Protein AF-A0A7J9VDF1-F1 (afdb_monomer_lite)

Structure (mmCIF, N/CA/C/O backbone):
data_AF-A0A7J9VDF1-F1
#
_entry.id   AF-A0A7J9VDF1-F1
#
loop_
_atom_site.group_PDB
_atom_site.id
_atom_site.type_symbol
_atom_site.label_atom_id
_atom_site.label_alt_id
_atom_site.label_comp_id
_atom_site.label_asym_id
_atom_site.label_entity_id
_atom_site.label_seq_id
_atom_site.pdbx_PDB_ins_code
_atom_site.Cartn_x
_atom_site.Cartn_y
_atom_site.Cartn_z
_atom_site.occupancy
_atom_site.B_iso_or_equiv
_atom_site.auth_seq_id
_atom_site.auth_comp_id
_atom_site.auth_asym_id
_atom_site.auth_atom_id
_atom_site.pdbx_PDB_model_num
ATOM 1 N N . TRP A 1 1 ? -15.855 -15.010 21.878 1.00 66.38 1 TRP A N 1
ATOM 2 C CA . TRP A 1 1 ? -16.695 -15.328 20.706 1.00 66.38 1 TRP A CA 1
ATOM 3 C C . TRP A 1 1 ? -15.829 -15.322 19.456 1.00 66.38 1 TRP A C 1
ATOM 5 O O . TRP A 1 1 ? -15.065 -14.372 19.307 1.00 66.38 1 TRP A O 1
ATOM 15 N N . PRO A 1 2 ? -15.877 -16.353 18.598 1.00 85.00 2 PRO A N 1
ATOM 16 C CA . PRO A 1 2 ? -15.132 -16.345 17.340 1.00 85.00 2 PRO A CA 1
ATOM 17 C C . PRO A 1 2 ? -15.659 -15.234 16.418 1.00 85.00 2 PRO A C 1
ATOM 19 O O . PRO A 1 2 ? -16.870 -15.053 16.297 1.00 85.00 2 PRO A O 1
ATOM 22 N N . LYS A 1 3 ? -14.758 -14.477 15.781 1.00 86.81 3 LYS A N 1
ATOM 23 C CA . LYS A 1 3 ? -15.106 -13.518 14.720 1.00 86.81 3 LYS A CA 1
ATOM 24 C C . LYS A 1 3 ? -14.964 -14.190 13.351 1.00 86.81 3 LYS A C 1
ATOM 26 O O . LYS A 1 3 ? -14.074 -15.013 13.157 1.00 86.81 3 LYS A O 1
ATOM 31 N N . ARG A 1 4 ? -15.829 -13.828 12.398 1.00 91.31 4 ARG A N 1
ATOM 32 C CA . ARG A 1 4 ? -15.762 -14.306 11.007 1.00 91.31 4 ARG A CA 1
ATOM 33 C C . ARG A 1 4 ? -14.594 -13.629 10.281 1.00 91.31 4 ARG A C 1
ATOM 35 O O . ARG A 1 4 ? -14.545 -12.404 10.238 1.00 91.31 4 ARG A O 1
ATOM 42 N N . ILE A 1 5 ? -13.689 -14.420 9.706 1.00 91.56 5 ILE A N 1
ATOM 43 C CA . ILE A 1 5 ? -12.587 -13.930 8.864 1.00 91.56 5 ILE A CA 1
ATOM 44 C C . ILE A 1 5 ? -13.136 -13.618 7.465 1.00 91.56 5 ILE A C 1
ATOM 46 O O . ILE A 1 5 ? -13.942 -14.383 6.936 1.00 91.56 5 ILE A O 1
ATOM 50 N N . GLN A 1 6 ? -12.713 -12.497 6.877 1.00 91.38 6 GLN A N 1
ATOM 51 C CA . GLN A 1 6 ? -13.055 -12.105 5.509 1.00 91.38 6 GLN A CA 1
ATOM 52 C C . GLN A 1 6 ? -11.780 -11.925 4.688 1.00 91.38 6 GLN A C 1
ATOM 54 O O . GLN A 1 6 ? -10.791 -11.394 5.188 1.00 91.38 6 GLN A O 1
ATOM 59 N N . ILE A 1 7 ? -11.822 -12.360 3.431 1.00 92.88 7 ILE A N 1
ATOM 60 C CA . ILE A 1 7 ? -10.743 -12.193 2.457 1.00 92.88 7 ILE A CA 1
ATOM 61 C C . ILE A 1 7 ? -11.308 -11.356 1.313 1.00 92.88 7 ILE A C 1
ATOM 63 O O . ILE A 1 7 ? -12.350 -11.703 0.758 1.00 92.88 7 ILE A O 1
ATOM 67 N N . HIS A 1 8 ? -10.625 -10.265 0.976 1.00 92.50 8 HIS A N 1
ATOM 68 C CA . HIS A 1 8 ? -10.961 -9.404 -0.154 1.00 92.50 8 HIS A CA 1
ATOM 69 C C . HIS A 1 8 ? -9.852 -9.535 -1.196 1.00 92.50 8 HIS A C 1
ATOM 71 O O . HIS A 1 8 ? -8.676 -9.420 -0.858 1.00 92.50 8 HIS A O 1
ATOM 77 N N . ILE A 1 9 ? -10.225 -9.803 -2.447 1.00 94.56 9 ILE A N 1
ATOM 78 C CA . ILE A 1 9 ? -9.289 -9.956 -3.564 1.00 94.56 9 ILE A CA 1
ATOM 79 C C . ILE A 1 9 ? -9.536 -8.801 -4.532 1.00 94.56 9 ILE A C 1
ATOM 81 O O . ILE A 1 9 ? -10.662 -8.609 -4.992 1.00 94.56 9 ILE A O 1
ATOM 85 N N . GLY A 1 10 ? -8.491 -8.014 -4.786 1.00 93.88 10 GLY A N 1
ATOM 86 C CA . GLY A 1 10 ? -8.536 -6.859 -5.679 1.00 93.88 10 GLY A CA 1
ATOM 87 C C . GLY A 1 10 ? -8.416 -7.229 -7.157 1.00 93.88 10 GLY A C 1
ATOM 88 O O . GLY A 1 10 ? -8.304 -8.399 -7.530 1.00 93.88 10 GLY A O 1
ATOM 89 N N . LYS A 1 11 ? -8.419 -6.200 -8.009 1.00 95.69 11 LYS A N 1
ATOM 90 C CA . LYS A 1 11 ? -8.109 -6.358 -9.433 1.00 95.69 11 LYS A CA 1
ATOM 91 C C . LYS A 1 11 ? -6.633 -6.751 -9.609 1.00 95.69 11 LYS A C 1
ATOM 93 O O . LYS A 1 11 ? -5.804 -6.326 -8.805 1.00 95.69 11 LYS A O 1
ATOM 98 N N . PRO A 1 12 ? -6.289 -7.521 -10.655 1.00 96.75 12 PRO A N 1
ATOM 99 C CA . PRO A 1 12 ? -4.895 -7.749 -11.015 1.00 96.75 12 PRO A CA 1
ATOM 100 C C . PRO A 1 12 ? -4.177 -6.423 -11.295 1.00 96.75 12 PRO A C 1
ATOM 102 O O . PRO A 1 12 ? -4.734 -5.557 -11.970 1.00 96.75 12 PRO A O 1
ATOM 105 N N . LEU 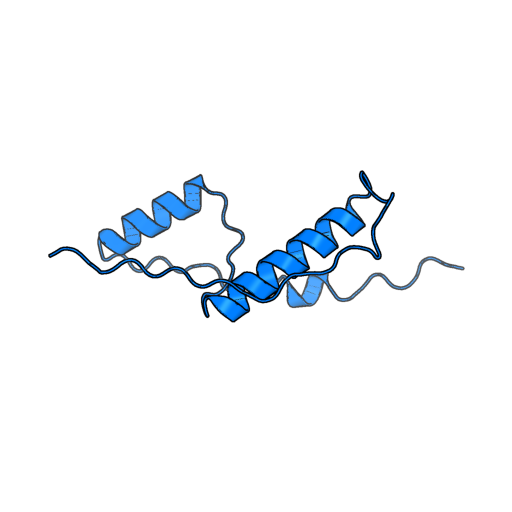A 1 13 ? -2.949 -6.291 -10.797 1.00 95.56 13 LEU A N 1
ATOM 106 C CA . LEU A 1 13 ? -2.048 -5.192 -11.140 1.00 95.56 13 LEU A CA 1
ATOM 107 C C . LEU A 1 13 ? -1.159 -5.612 -12.311 1.00 95.56 13 LEU A C 1
ATOM 109 O O . LEU A 1 13 ? -0.695 -6.753 -12.353 1.00 95.56 13 LEU A O 1
ATOM 113 N N . ASP A 1 14 ? -0.934 -4.697 -13.252 1.00 95.62 14 ASP A N 1
ATOM 114 C CA . ASP A 1 14 ? -0.119 -4.940 -14.441 1.00 95.62 14 ASP A CA 1
ATOM 115 C C . ASP A 1 14 ? 1.204 -4.170 -14.369 1.00 95.62 14 ASP A C 1
ATOM 117 O O . ASP A 1 14 ? 1.252 -2.938 -14.445 1.00 95.62 14 ASP A O 1
ATOM 121 N N . PHE A 1 15 ? 2.292 -4.928 -14.263 1.00 95.12 15 PHE A N 1
ATOM 122 C CA . PHE A 1 15 ? 3.657 -4.415 -14.202 1.00 95.12 15 PHE A CA 1
ATOM 123 C C . PHE A 1 15 ? 4.458 -4.715 -15.469 1.00 95.12 15 PHE A C 1
ATOM 125 O O . PHE A 1 15 ? 5.669 -4.515 -15.474 1.00 95.12 15 PHE A O 1
ATOM 132 N N . SER A 1 16 ? 3.809 -5.149 -16.555 1.00 94.44 16 SER A N 1
ATOM 133 C CA . SER A 1 16 ? 4.485 -5.531 -17.806 1.00 94.44 16 SER A CA 1
ATOM 134 C C . SER A 1 16 ? 5.369 -4.409 -18.371 1.00 94.44 16 SER A C 1
ATOM 136 O O . SER A 1 16 ? 6.384 -4.670 -19.007 1.00 94.44 16 SER A O 1
ATOM 138 N N . ARG A 1 17 ? 5.042 -3.144 -18.070 1.00 92.06 17 ARG A N 1
ATOM 139 C CA . ARG A 1 17 ? 5.845 -1.957 -18.423 1.00 92.06 17 ARG A CA 1
ATOM 140 C C . ARG A 1 17 ? 7.240 -1.902 -17.780 1.00 92.06 17 ARG A C 1
ATOM 142 O O . ARG A 1 17 ? 8.053 -1.083 -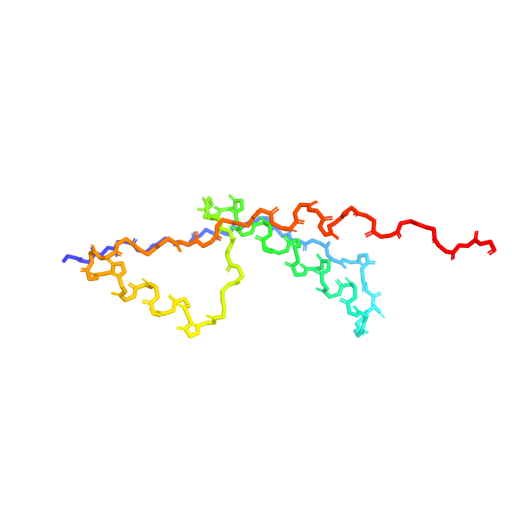18.193 1.00 92.06 17 ARG A O 1
ATOM 149 N N . TYR A 1 18 ? 7.496 -2.721 -16.762 1.00 92.12 18 TYR A N 1
ATOM 150 C CA . TYR A 1 18 ? 8.756 -2.775 -16.021 1.00 92.12 18 TYR A CA 1
ATOM 151 C C . TYR A 1 18 ? 9.566 -4.048 -16.293 1.00 92.12 18 TYR A C 1
ATOM 153 O O . TYR A 1 18 ? 10.539 -4.316 -15.584 1.00 92.12 18 TYR A O 1
ATOM 161 N N . ASP A 1 19 ? 9.176 -4.839 -17.294 1.00 91.50 19 ASP A N 1
ATOM 162 C CA . ASP A 1 19 ? 9.906 -6.053 -17.644 1.00 91.50 19 ASP A CA 1
ATOM 163 C C . ASP A 1 19 ? 11.373 -5.745 -17.999 1.00 91.50 19 ASP A C 1
ATOM 165 O O . ASP A 1 19 ? 11.688 -4.742 -18.642 1.00 91.50 19 ASP A O 1
ATOM 169 N N . GLY A 1 20 ? 12.288 -6.583 -17.512 1.00 93.06 20 GLY A N 1
ATOM 170 C CA . GLY A 1 20 ? 13.734 -6.386 -17.652 1.00 93.06 20 GLY A CA 1
ATOM 171 C C . GLY A 1 20 ? 14.364 -5.291 -16.775 1.00 93.06 20 GLY A C 1
ATOM 172 O O . GLY A 1 20 ? 15.583 -5.142 -16.810 1.00 93.06 20 GLY A O 1
ATOM 173 N N . LEU A 1 21 ? 13.596 -4.559 -15.955 1.00 92.31 21 LEU A N 1
ATOM 174 C CA . LEU A 1 21 ? 14.113 -3.489 -15.079 1.00 92.31 21 LEU A CA 1
ATOM 175 C C . LEU A 1 21 ? 14.361 -3.930 -13.624 1.00 92.31 21 LEU A C 1
ATOM 177 O O . LEU A 1 21 ? 14.449 -3.098 -12.715 1.00 92.31 21 LEU A O 1
ATOM 181 N N . ALA A 1 22 ? 14.480 -5.236 -13.384 1.00 83.81 22 ALA A N 1
ATOM 182 C CA . ALA A 1 22 ? 14.837 -5.764 -12.070 1.00 83.81 22 ALA A CA 1
ATOM 183 C C . ALA A 1 22 ? 16.196 -5.200 -11.602 1.00 83.81 22 ALA A C 1
ATOM 185 O O . ALA A 1 22 ? 17.143 -5.118 -12.383 1.00 83.81 22 ALA A O 1
ATOM 186 N N . GLY A 1 23 ? 16.295 -4.802 -10.329 1.00 85.31 23 GLY A N 1
ATOM 187 C CA . GLY A 1 23 ? 17.495 -4.178 -9.759 1.00 85.31 23 GLY A CA 1
ATOM 188 C C . GLY A 1 23 ? 17.534 -2.646 -9.849 1.00 85.31 23 GLY A C 1
ATOM 189 O O . GLY A 1 23 ? 18.396 -2.020 -9.230 1.00 85.31 23 GLY A O 1
ATOM 190 N N . HIS A 1 24 ? 16.588 -2.007 -10.548 1.00 91.56 24 HIS A N 1
ATOM 191 C CA . HIS A 1 24 ? 16.419 -0.555 -10.484 1.00 91.56 24 HIS A CA 1
ATOM 192 C C . HIS A 1 24 ? 15.576 -0.163 -9.267 1.00 91.56 24 HIS A C 1
ATOM 194 O O . HIS A 1 24 ? 14.350 -0.280 -9.270 1.00 91.56 24 HIS A O 1
ATOM 200 N N . ARG A 1 25 ? 16.225 0.399 -8.241 1.00 85.62 25 ARG A N 1
ATOM 201 C CA . ARG A 1 25 ? 15.582 0.779 -6.969 1.00 85.62 25 ARG A CA 1
ATOM 202 C C . ARG A 1 25 ? 14.341 1.668 -7.126 1.00 85.62 25 ARG A C 1
ATOM 204 O O . ARG A 1 25 ? 13.414 1.556 -6.321 1.00 85.62 25 ARG A O 1
ATOM 211 N N . PHE A 1 26 ? 14.333 2.552 -8.126 1.00 84.19 26 PHE A N 1
ATOM 212 C CA . PHE A 1 26 ? 13.192 3.422 -8.430 1.00 84.19 26 PHE A CA 1
ATOM 213 C C . PHE A 1 26 ?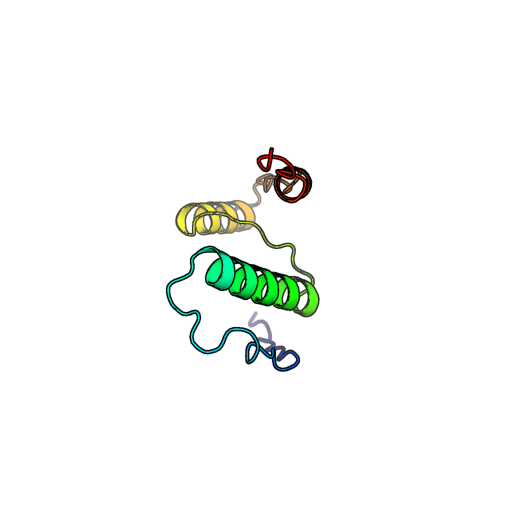 11.993 2.636 -8.963 1.00 84.19 26 PHE A C 1
ATOM 215 O O . PHE A 1 26 ? 10.880 2.869 -8.510 1.00 84.19 26 PHE A O 1
ATOM 222 N N . VAL A 1 27 ? 12.222 1.662 -9.848 1.00 89.88 27 VAL A N 1
ATOM 223 C CA . VAL A 1 27 ? 11.172 0.791 -10.398 1.00 89.88 27 VAL A CA 1
ATOM 224 C C . VAL A 1 27 ? 10.572 -0.079 -9.299 1.00 89.88 27 VAL A C 1
ATOM 226 O O . VAL A 1 27 ? 9.356 -0.133 -9.146 1.00 89.88 27 VAL A O 1
ATOM 229 N N . GLU A 1 28 ? 11.420 -0.688 -8.470 1.00 90.75 28 GLU A N 1
ATOM 230 C CA . GLU A 1 28 ? 10.977 -1.475 -7.315 1.00 90.75 28 GLU A CA 1
ATOM 231 C C . GLU A 1 28 ? 10.155 -0.633 -6.334 1.00 90.75 28 GLU A C 1
ATOM 233 O O . GLU A 1 28 ? 9.158 -1.111 -5.791 1.00 90.75 28 GLU A O 1
ATOM 238 N N . ARG A 1 29 ? 10.542 0.636 -6.124 1.00 88.81 29 ARG A N 1
ATOM 239 C CA . ARG A 1 29 ? 9.768 1.558 -5.288 1.00 88.81 29 ARG A CA 1
ATOM 240 C C . ARG A 1 29 ? 8.408 1.861 -5.904 1.00 88.81 29 ARG A C 1
ATOM 242 O O . ARG A 1 29 ? 7.414 1.729 -5.207 1.00 88.81 29 ARG A O 1
ATOM 249 N N . SER A 1 30 ? 8.358 2.185 -7.195 1.00 89.12 30 SER A N 1
ATOM 250 C CA . SER A 1 30 ? 7.096 2.447 -7.890 1.00 89.12 30 SER A CA 1
ATOM 251 C C . SER A 1 30 ? 6.136 1.257 -7.825 1.00 89.12 30 SER A C 1
ATOM 253 O O . SER A 1 30 ? 4.953 1.451 -7.566 1.00 89.12 30 SER A O 1
ATOM 255 N N . ILE A 1 31 ? 6.638 0.029 -8.005 1.00 92.00 31 ILE A N 1
ATOM 256 C CA . ILE A 1 31 ? 5.832 -1.195 -7.871 1.00 92.00 31 ILE A CA 1
ATOM 257 C C . ILE A 1 31 ? 5.302 -1.336 -6.438 1.00 92.00 31 ILE A C 1
ATOM 259 O O . ILE A 1 31 ? 4.114 -1.592 -6.246 1.00 92.00 31 ILE A O 1
ATOM 263 N N . ALA A 1 32 ? 6.162 -1.158 -5.429 1.00 90.75 32 ALA A N 1
ATOM 264 C CA . 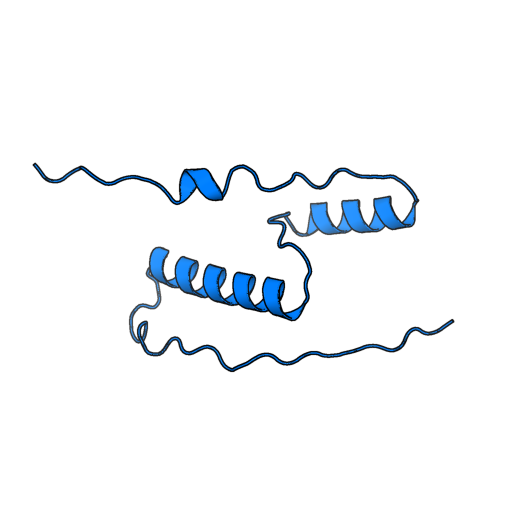ALA A 1 32 ? 5.755 -1.247 -4.029 1.00 90.75 32 ALA A CA 1
ATOM 265 C C . ALA A 1 32 ? 4.686 -0.200 -3.679 1.00 90.75 32 ALA A C 1
ATOM 267 O O . ALA A 1 32 ? 3.669 -0.545 -3.081 1.00 90.75 32 ALA A O 1
ATOM 268 N N . ASP A 1 33 ? 4.878 1.050 -4.096 1.00 88.56 33 ASP A N 1
ATOM 269 C CA . ASP A 1 33 ? 3.934 2.138 -3.840 1.00 88.56 33 ASP A CA 1
ATOM 270 C C . ASP A 1 33 ? 2.567 1.851 -4.495 1.00 88.56 33 ASP A C 1
ATOM 272 O O . ASP A 1 33 ? 1.526 2.046 -3.864 1.00 88.56 33 ASP A O 1
ATOM 276 N N . GLU A 1 34 ? 2.547 1.300 -5.715 1.00 93.00 34 GLU A N 1
ATOM 277 C CA . GLU A 1 34 ? 1.314 0.906 -6.410 1.00 93.00 34 GLU A CA 1
ATOM 278 C C . GLU A 1 34 ? 0.575 -0.234 -5.688 1.00 93.00 34 GLU A C 1
ATOM 280 O O . GLU A 1 34 ? -0.646 -0.173 -5.516 1.00 93.00 34 GLU A O 1
ATOM 285 N N . VAL A 1 35 ? 1.297 -1.251 -5.203 1.00 92.62 35 VAL A N 1
ATOM 286 C CA . VAL A 1 35 ? 0.711 -2.338 -4.401 1.00 92.62 35 VAL A CA 1
ATOM 287 C C . VAL A 1 35 ? 0.120 -1.795 -3.102 1.00 92.62 35 VAL A C 1
ATOM 289 O O . VAL A 1 35 ? -1.028 -2.101 -2.772 1.00 92.62 35 VAL A O 1
ATOM 292 N N . MET A 1 36 ? 0.876 -0.973 -2.371 1.00 90.62 36 MET A N 1
ATOM 293 C CA . MET A 1 36 ? 0.433 -0.437 -1.084 1.00 90.62 36 MET A CA 1
ATOM 294 C C . MET A 1 36 ? -0.780 0.475 -1.233 1.00 90.62 36 MET A C 1
ATOM 296 O O . MET A 1 36 ? -1.714 0.374 -0.437 1.00 90.62 36 MET A O 1
ATOM 300 N N . TYR A 1 37 ? -0.815 1.299 -2.280 1.00 90.12 37 TYR A N 1
ATOM 301 C CA . TYR A 1 37 ? -1.975 2.124 -2.593 1.00 90.12 37 TYR A CA 1
ATOM 302 C C . TYR A 1 37 ? -3.230 1.278 -2.854 1.00 90.12 37 TYR A C 1
ATOM 304 O O . TYR A 1 37 ? -4.269 1.517 -2.241 1.00 90.12 37 TYR A O 1
ATOM 312 N N . ASN A 1 38 ? -3.131 0.243 -3.694 1.00 92.81 38 ASN A N 1
ATOM 313 C CA . ASN A 1 38 ? -4.270 -0.628 -4.000 1.00 92.81 38 ASN A CA 1
ATOM 314 C C . ASN A 1 38 ? -4.760 -1.408 -2.770 1.00 92.81 38 ASN A C 1
ATOM 316 O O . ASN A 1 38 ? -5.962 -1.610 -2.605 1.00 92.81 38 ASN A O 1
ATOM 320 N N . LEU A 1 39 ? -3.855 -1.838 -1.884 1.00 90.69 39 LEU A N 1
ATOM 321 C CA . LEU A 1 39 ? -4.233 -2.478 -0.620 1.00 90.69 39 LEU A CA 1
ATOM 322 C C . LEU A 1 39 ? -4.926 -1.501 0.335 1.00 90.69 39 LEU A C 1
ATOM 324 O O . LEU A 1 39 ? -5.923 -1.869 0.959 1.00 90.69 39 LEU A O 1
ATOM 328 N N . MET A 1 40 ? -4.422 -0.270 0.444 1.00 89.19 40 MET A N 1
ATOM 329 C CA . MET A 1 40 ? -5.040 0.801 1.231 1.00 89.19 40 MET A CA 1
ATOM 330 C C . MET A 1 40 ? -6.460 1.085 0.727 1.00 89.19 40 MET A C 1
ATOM 332 O O . MET A 1 40 ? -7.400 1.107 1.517 1.00 89.19 40 MET A O 1
ATOM 336 N N . GLU A 1 41 ? -6.638 1.215 -0.589 1.00 90.12 41 GLU A N 1
ATOM 337 C CA . GLU A 1 41 ? -7.945 1.437 -1.212 1.00 90.12 41 GLU A CA 1
ATOM 338 C C . GLU A 1 41 ? -8.896 0.247 -0.995 1.00 90.12 41 GLU A C 1
ATOM 340 O O . GLU A 1 41 ? -10.034 0.434 -0.565 1.00 90.12 41 GLU A O 1
ATOM 345 N N . LEU A 1 42 ? -8.424 -0.986 -1.218 1.00 93.19 42 LEU A N 1
ATOM 346 C CA . LEU A 1 42 ? -9.234 -2.200 -1.071 1.00 93.19 42 LEU A CA 1
ATOM 347 C C . LEU A 1 42 ? -9.659 -2.456 0.380 1.00 93.19 42 LEU A C 1
ATOM 349 O O . LEU A 1 42 ? -10.760 -2.947 0.631 1.00 93.19 42 LEU A O 1
ATOM 353 N N . SER A 1 43 ? -8.772 -2.178 1.334 1.00 88.56 43 SER A N 1
ATOM 354 C CA . SER A 1 43 ? -9.019 -2.420 2.757 1.00 88.56 43 SER A CA 1
ATOM 355 C C . SER A 1 43 ? -9.694 -1.246 3.469 1.00 88.56 43 SER A C 1
ATOM 357 O O . SER A 1 43 ? -10.252 -1.446 4.549 1.00 88.56 43 SER A O 1
ATOM 359 N N . GLY A 1 44 ? -9.621 -0.037 2.902 1.00 87.44 44 GLY A N 1
ATOM 360 C CA . GLY A 1 44 ? -10.016 1.215 3.550 1.00 87.44 44 GLY A CA 1
ATOM 361 C C . GLY A 1 44 ? -9.141 1.607 4.748 1.00 87.44 44 GLY A C 1
ATOM 362 O O . GLY A 1 44 ? -9.501 2.522 5.486 1.00 87.44 44 GLY A O 1
ATOM 363 N N . GLN A 1 45 ? -8.028 0.907 4.983 1.00 86.31 45 GLN A N 1
ATOM 364 C CA . GLN A 1 45 ? -7.115 1.150 6.101 1.00 86.31 45 GLN A CA 1
ATOM 365 C C . GLN A 1 45 ? -5.944 1.999 5.626 1.00 86.31 45 GLN A C 1
ATOM 367 O O . GLN A 1 45 ? -5.315 1.644 4.636 1.00 86.31 45 GLN A O 1
ATOM 372 N N . GLU A 1 46 ? -5.629 3.081 6.340 1.00 80.00 46 GLU A N 1
ATOM 373 C CA . GLU A 1 46 ? -4.477 3.936 6.035 1.00 80.00 46 GLU A CA 1
ATOM 374 C C . GLU A 1 46 ? -3.165 3.148 6.156 1.00 80.00 46 GLU A C 1
ATOM 376 O O . GLU A 1 46 ? -2.941 2.424 7.130 1.00 80.00 46 GLU A O 1
ATOM 381 N N . TYR A 1 47 ? -2.287 3.296 5.163 1.00 74.94 47 TYR A N 1
ATOM 382 C CA . TYR A 1 47 ? -0.952 2.720 5.240 1.00 74.94 47 TYR A CA 1
ATOM 383 C C . TYR A 1 47 ? -0.082 3.509 6.222 1.00 74.94 47 TYR A C 1
ATOM 385 O O . TYR A 1 47 ? 0.018 4.731 6.128 1.00 74.94 47 TYR A O 1
ATOM 393 N N . VAL A 1 48 ? 0.605 2.803 7.124 1.00 73.19 48 VAL A N 1
ATOM 394 C CA . VAL A 1 48 ? 1.587 3.405 8.026 1.00 73.19 48 VAL A CA 1
ATOM 395 C C . VAL A 1 48 ? 2.911 2.674 7.885 1.00 73.19 48 VAL A C 1
ATOM 397 O O . VAL A 1 48 ? 3.003 1.483 8.184 1.00 73.19 48 VAL A O 1
ATOM 400 N N . ASP A 1 49 ? 3.943 3.397 7.453 1.00 68.25 49 ASP A N 1
ATOM 401 C CA . ASP A 1 49 ? 5.310 2.883 7.352 1.00 68.25 49 ASP A CA 1
ATOM 402 C C . ASP A 1 49 ? 5.936 2.790 8.752 1.00 68.25 49 ASP A C 1
ATOM 404 O O . ASP A 1 49 ? 6.739 3.620 9.181 1.00 68.25 49 ASP A O 1
ATOM 408 N N . ILE A 1 50 ? 5.463 1.814 9.526 1.00 61.91 50 ILE A N 1
ATOM 409 C CA . ILE A 1 50 ? 5.977 1.494 10.850 1.00 61.91 50 ILE A CA 1
ATOM 410 C C . ILE A 1 50 ? 6.735 0.176 10.750 1.00 61.91 50 ILE A C 1
ATOM 412 O O . ILE A 1 50 ? 6.202 -0.846 10.321 1.00 61.91 50 ILE A O 1
ATOM 416 N N . TYR A 1 51 ? 7.976 0.184 11.232 1.00 54.09 51 TYR A N 1
ATOM 417 C CA . TYR A 1 51 ? 8.772 -1.028 11.384 1.00 54.09 51 TYR A CA 1
ATOM 418 C C . TYR A 1 51 ? 8.006 -2.097 12.189 1.00 54.09 51 TYR A C 1
ATOM 420 O O . TYR A 1 51 ? 7.409 -1.790 13.221 1.00 54.09 51 TYR A O 1
ATOM 428 N N . ALA A 1 52 ? 8.052 -3.363 11.762 1.00 56.31 52 ALA A N 1
ATOM 429 C CA . ALA A 1 52 ? 7.188 -4.434 12.284 1.00 56.31 52 ALA A CA 1
ATOM 430 C C . ALA A 1 52 ? 7.197 -4.578 13.822 1.00 56.31 52 ALA A C 1
ATOM 432 O O . ALA A 1 52 ? 6.158 -4.846 14.428 1.00 56.31 52 ALA A O 1
ATOM 433 N N . ALA A 1 53 ? 8.348 -4.357 14.469 1.00 57.44 53 ALA A N 1
ATOM 434 C CA . ALA A 1 53 ? 8.460 -4.381 15.930 1.00 57.44 53 ALA A CA 1
ATOM 435 C C . ALA A 1 53 ? 7.602 -3.293 16.596 1.00 57.44 53 ALA A C 1
ATOM 437 O O . ALA A 1 53 ? 6.879 -3.560 17.553 1.00 57.44 53 ALA A O 1
ATOM 438 N N . ARG A 1 54 ? 7.607 -2.087 16.024 1.00 67.94 54 ARG A N 1
ATOM 439 C CA . ARG A 1 54 ? 6.836 -0.951 16.518 1.00 67.94 54 ARG A CA 1
ATOM 440 C C . ARG A 1 54 ? 5.338 -1.133 16.246 1.00 67.94 54 ARG A C 1
ATOM 442 O O . ARG A 1 54 ? 4.531 -0.818 17.112 1.00 67.94 54 ARG A O 1
ATOM 449 N N . ALA A 1 55 ? 4.956 -1.735 15.117 1.00 67.56 55 ALA A N 1
ATOM 450 C CA . ALA A 1 55 ? 3.557 -2.072 14.828 1.00 67.56 55 ALA A CA 1
ATOM 451 C C . ALA A 1 55 ? 2.967 -3.065 15.851 1.00 67.56 55 ALA A C 1
ATOM 453 O O . ALA A 1 55 ? 1.827 -2.907 16.286 1.00 67.56 55 ALA A O 1
ATOM 454 N N . LYS A 1 56 ? 3.758 -4.056 16.289 1.00 67.31 56 LYS A N 1
ATOM 455 C CA . LYS A 1 56 ? 3.355 -5.000 17.342 1.00 67.31 56 LYS A CA 1
ATOM 456 C C . LYS A 1 56 ? 3.148 -4.306 18.691 1.00 67.31 56 LYS A C 1
ATOM 458 O O . LYS A 1 56 ? 2.126 -4.532 19.331 1.00 67.31 56 LYS A O 1
ATOM 463 N N . GLU A 1 57 ? 4.080 -3.441 19.093 1.00 71.38 57 GLU A N 1
ATOM 464 C CA . GLU A 1 57 ? 3.959 -2.646 20.324 1.00 71.38 57 GLU A CA 1
ATOM 465 C C . GLU A 1 57 ? 2.696 -1.775 20.327 1.00 71.38 57 GLU A C 1
ATOM 467 O O . GLU A 1 57 ? 2.001 -1.705 21.338 1.00 71.38 57 GLU A O 1
ATOM 472 N N . LEU A 1 58 ? 2.374 -1.141 19.192 1.00 70.50 58 LEU A N 1
ATOM 473 C CA . LEU A 1 58 ? 1.147 -0.358 19.028 1.00 70.50 58 LEU A CA 1
ATOM 474 C C . LEU A 1 58 ? -0.113 -1.225 19.153 1.00 70.50 58 LEU A C 1
ATOM 476 O O . LEU A 1 58 ? -1.015 -0.867 19.905 1.00 70.50 58 LEU A O 1
ATOM 480 N N . ALA A 1 59 ? -0.165 -2.379 18.483 1.00 72.62 59 ALA A N 1
ATOM 481 C CA . ALA A 1 59 ? -1.315 -3.285 18.555 1.00 72.62 59 ALA A CA 1
ATOM 482 C C . ALA A 1 59 ? -1.538 -3.856 19.971 1.00 72.62 59 ALA A C 1
ATOM 484 O O . ALA A 1 59 ? -2.678 -4.054 20.403 1.00 72.62 59 ALA A O 1
ATOM 485 N N . ASP A 1 60 ? -0.456 -4.125 20.707 1.00 78.56 60 ASP A N 1
ATOM 486 C CA . ASP A 1 60 ? -0.527 -4.571 22.099 1.00 78.56 60 ASP A CA 1
ATOM 487 C C . ASP A 1 60 ? -0.974 -3.428 23.034 1.00 78.56 60 ASP A C 1
ATOM 489 O O . ASP A 1 60 ? -1.768 -3.662 23.948 1.00 78.56 60 ASP A O 1
ATOM 493 N N . ALA A 1 61 ? -0.557 -2.185 22.767 1.00 72.81 61 ALA A N 1
ATOM 494 C CA . ALA A 1 61 ? -1.005 -0.998 23.498 1.00 72.81 61 ALA A CA 1
ATOM 495 C C . ALA A 1 61 ? -2.488 -0.657 23.247 1.00 72.81 61 ALA A C 1
ATOM 497 O O . ALA A 1 61 ? -3.213 -0.354 24.197 1.00 72.81 61 ALA A O 1
ATOM 498 N N . GLU A 1 62 ? -2.974 -0.788 22.008 1.00 72.44 62 GLU A N 1
ATOM 499 C CA . GLU A 1 62 ? -4.401 -0.649 21.682 1.00 72.44 62 GLU A CA 1
ATOM 500 C C . GLU A 1 62 ? -5.250 -1.711 22.391 1.00 72.44 62 GLU A C 1
ATOM 502 O O . GLU A 1 62 ? -6.292 -1.390 22.967 1.00 72.44 62 GLU A O 1
ATOM 507 N N . ARG A 1 63 ? -4.792 -2.974 22.432 1.00 72.50 63 ARG A N 1
ATOM 508 C CA . ARG A 1 63 ? -5.460 -4.029 23.221 1.00 72.50 63 ARG A CA 1
ATOM 509 C C . ARG A 1 63 ? -5.507 -3.712 24.713 1.00 72.50 63 ARG A C 1
ATOM 511 O O . ARG A 1 63 ? -6.444 -4.141 25.382 1.00 72.50 63 ARG A O 1
ATOM 518 N N . ALA A 1 64 ? -4.520 -2.982 25.226 1.00 76.56 64 ALA A N 1
ATOM 519 C CA . ALA A 1 64 ? -4.464 -2.531 26.613 1.00 76.56 64 ALA A CA 1
ATOM 520 C C . ALA A 1 64 ? -5.296 -1.258 26.881 1.00 76.56 64 ALA A C 1
ATOM 522 O O . ALA A 1 64 ? -5.305 -0.767 28.008 1.00 76.56 64 ALA A O 1
ATOM 523 N N . GLY A 1 65 ? -6.007 -0.726 25.877 1.00 62.25 65 GLY A N 1
ATOM 524 C CA . GLY A 1 65 ? -6.846 0.468 26.014 1.00 62.25 65 GLY A CA 1
ATOM 525 C C . GLY A 1 65 ? -6.065 1.783 26.054 1.00 62.25 65 GLY A C 1
ATOM 526 O O . GLY A 1 65 ? -6.628 2.812 26.424 1.00 62.25 65 GLY A O 1
ATOM 527 N N . ALA A 1 66 ? -4.783 1.771 25.681 1.00 60.66 66 ALA A N 1
ATOM 528 C CA . ALA A 1 66 ? -3.973 2.974 25.568 1.00 60.66 66 ALA A CA 1
ATOM 529 C C . ALA A 1 66 ? -4.106 3.558 24.153 1.00 60.66 66 ALA A C 1
ATOM 531 O O . ALA A 1 66 ? -3.801 2.892 23.165 1.00 60.66 66 ALA A O 1
ATOM 532 N N . THR A 1 67 ? -4.532 4.818 24.037 1.00 49.78 67 THR A N 1
ATOM 533 C CA . THR A 1 67 ? -4.516 5.535 22.755 1.00 49.78 67 THR A CA 1
ATOM 534 C C . THR A 1 67 ? -3.082 5.904 22.407 1.00 49.78 67 THR A C 1
ATOM 536 O O . THR A 1 67 ? -2.538 6.877 22.934 1.00 49.78 67 THR A O 1
ATOM 539 N N . VAL A 1 68 ? -2.462 5.128 21.523 1.00 56.38 68 VAL A N 1
ATOM 540 C CA . VAL A 1 68 ? -1.173 5.479 20.931 1.00 56.38 68 VAL A CA 1
ATOM 541 C C . VAL A 1 68 ? -1.443 6.233 19.637 1.00 56.38 68 VAL A C 1
ATOM 543 O O . VAL A 1 68 ? -2.037 5.696 18.707 1.00 56.38 68 VAL A O 1
ATOM 546 N N . ALA A 1 69 ? -1.022 7.495 19.580 1.00 57.03 69 ALA A N 1
ATOM 547 C CA . ALA A 1 69 ? -1.098 8.272 18.355 1.00 57.03 69 ALA A CA 1
ATOM 548 C C . ALA A 1 69 ? -0.179 7.639 17.301 1.00 57.03 69 ALA A C 1
ATOM 550 O O . ALA A 1 69 ? 1.046 7.645 17.437 1.00 57.03 69 ALA A O 1
ATOM 551 N N . VAL A 1 70 ? -0.782 7.089 16.252 1.00 57.34 70 VAL A N 1
ATOM 552 C CA . VAL A 1 70 ? -0.075 6.748 15.022 1.00 57.34 70 VAL A CA 1
ATOM 553 C C . VAL A 1 70 ? 0.351 8.070 14.374 1.00 57.34 70 VAL A C 1
ATOM 555 O O . VAL A 1 70 ? -0.502 8.946 14.196 1.00 57.34 70 VAL A O 1
ATOM 558 N N . PRO A 1 71 ? 1.641 8.273 14.051 1.00 54.00 71 PRO A N 1
ATOM 559 C CA . PRO A 1 71 ? 2.056 9.476 13.350 1.00 54.00 71 PRO A CA 1
ATOM 560 C C . PRO A 1 71 ? 1.359 9.508 11.987 1.00 54.00 71 PRO A C 1
ATOM 562 O O . PRO A 1 71 ? 1.592 8.651 11.138 1.00 54.00 71 PRO A O 1
ATOM 565 N N . ARG A 1 72 ? 0.476 10.493 11.795 1.00 53.03 72 ARG A N 1
ATOM 566 C CA . ARG A 1 72 ? -0.157 10.770 10.504 1.00 53.03 72 ARG A CA 1
ATOM 567 C C . ARG A 1 72 ? 0.941 11.122 9.507 1.00 53.03 72 ARG A C 1
ATOM 569 O O . ARG A 1 72 ? 1.778 11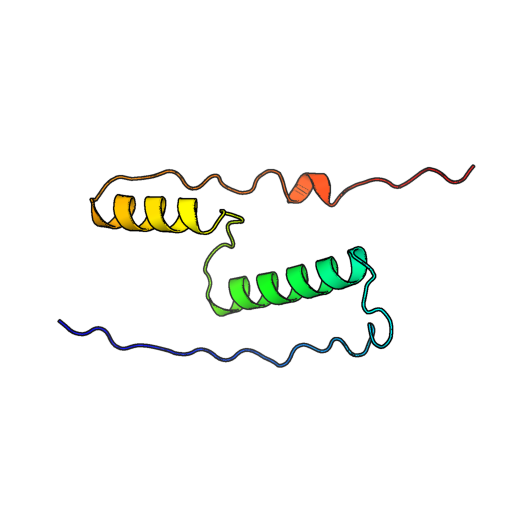.979 9.796 1.00 53.03 72 ARG A O 1
ATOM 576 N N . GLN A 1 73 ? 0.944 10.478 8.344 1.00 50.44 73 GLN A N 1
ATOM 577 C CA . GLN A 1 73 ? 1.917 10.767 7.295 1.00 50.44 73 GLN A CA 1
ATOM 578 C C . GLN A 1 73 ? 1.626 12.147 6.678 1.00 50.44 73 GLN A C 1
ATOM 580 O O . GLN A 1 73 ? 0.918 12.287 5.684 1.00 50.44 73 GLN A O 1
ATOM 585 N N . GLU A 1 74 ? 2.167 13.199 7.286 1.00 43.62 74 GLU A N 1
ATOM 586 C CA . GLU A 1 74 ? 2.164 14.549 6.712 1.00 43.62 74 GLU A CA 1
ATOM 587 C C . GLU A 1 74 ? 3.315 14.710 5.695 1.00 43.62 74 GLU A C 1
ATOM 589 O O . GLU A 1 74 ? 3.196 15.439 4.719 1.00 43.62 74 GLU A O 1
ATOM 594 N N . GLN A 1 75 ? 4.388 13.919 5.837 1.00 45.94 75 GLN A N 1
ATOM 595 C CA . GLN A 1 75 ? 5.659 14.105 5.119 1.00 45.94 75 GLN A CA 1
ATOM 596 C C . GLN A 1 75 ? 5.776 13.398 3.753 1.00 45.94 75 GLN A C 1
ATOM 598 O O . GLN A 1 75 ? 6.647 13.751 2.961 1.00 45.94 75 GLN A O 1
ATOM 603 N N . ALA A 1 76 ? 4.911 12.430 3.421 1.00 45.66 76 ALA A N 1
ATOM 604 C CA . ALA A 1 76 ? 4.988 11.739 2.122 1.00 45.66 76 ALA A CA 1
ATOM 605 C C . ALA A 1 76 ? 4.511 12.607 0.943 1.00 45.66 76 ALA A C 1
ATOM 607 O O . ALA A 1 76 ? 4.871 12.352 -0.204 1.00 45.66 76 ALA A O 1
ATOM 608 N N . ARG A 1 77 ? 3.719 13.650 1.221 1.00 47.97 77 ARG A N 1
ATOM 609 C CA . ARG A 1 77 ? 3.183 14.559 0.197 1.00 47.97 77 ARG A CA 1
ATOM 610 C C . ARG A 1 77 ? 4.228 15.567 -0.284 1.00 47.97 77 ARG A C 1
ATOM 612 O O . ARG A 1 77 ? 4.200 15.941 -1.453 1.00 47.97 77 ARG A O 1
ATOM 619 N N . ASP A 1 78 ? 5.162 15.942 0.590 1.00 37.66 78 ASP A N 1
ATOM 620 C CA . ASP A 1 78 ? 6.203 16.929 0.287 1.00 37.66 78 ASP A CA 1
ATOM 621 C C . ASP A 1 78 ? 7.435 16.301 -0.377 1.00 37.66 78 ASP A C 1
ATOM 623 O O . ASP A 1 78 ? 8.008 16.899 -1.281 1.00 37.66 78 ASP A O 1
ATOM 627 N N . ALA A 1 79 ? 7.801 15.062 -0.027 1.00 44.53 79 ALA A N 1
ATOM 628 C CA . ALA A 1 79 ? 8.961 14.387 -0.624 1.00 44.53 79 ALA A CA 1
ATOM 629 C C . ALA A 1 79 ? 8.734 13.905 -2.074 1.00 44.53 79 ALA A C 1
ATOM 631 O O . ALA A 1 79 ? 9.691 13.595 -2.778 1.00 44.53 79 ALA A O 1
ATOM 632 N N . ALA A 1 80 ? 7.476 13.838 -2.527 1.00 47.09 80 ALA A N 1
ATOM 633 C CA . ALA A 1 80 ? 7.119 13.472 -3.900 1.00 47.09 80 ALA A CA 1
ATOM 634 C C . ALA A 1 80 ? 7.101 14.674 -4.869 1.00 47.09 80 ALA A C 1
ATOM 636 O O . ALA A 1 80 ? 6.868 14.495 -6.066 1.00 47.09 80 ALA A O 1
ATOM 637 N N . ARG A 1 81 ? 7.343 15.900 -4.380 1.00 49.12 81 ARG A N 1
ATOM 638 C CA . ARG A 1 81 ? 7.460 17.113 -5.196 1.00 49.12 81 ARG A CA 1
ATOM 639 C C . ARG A 1 81 ? 8.908 17.615 -5.104 1.00 49.12 81 ARG A C 1
ATOM 641 O O . ARG A 1 81 ? 9.318 18.103 -4.059 1.00 49.12 81 ARG A O 1
ATOM 648 N N . THR A 1 82 ? 9.634 17.563 -6.228 1.00 36.38 82 THR A N 1
ATOM 649 C CA . THR A 1 82 ? 11.035 18.010 -6.485 1.00 36.38 82 THR A CA 1
ATOM 650 C C . THR A 1 82 ? 12.147 17.026 -6.045 1.00 36.38 82 THR A C 1
ATOM 652 O O . THR A 1 82 ? 12.110 16.526 -4.925 1.00 36.38 82 THR A O 1
ATOM 655 N N . PRO A 1 83 ? 13.118 16.704 -6.935 1.00 44.44 83 PRO A N 1
ATOM 656 C CA . PRO A 1 83 ? 13.897 17.687 -7.685 1.00 44.44 83 PRO A CA 1
ATOM 657 C C . PRO A 1 83 ? 13.670 17.622 -9.205 1.00 44.44 83 PRO A C 1
ATOM 659 O O . PRO A 1 83 ? 14.108 16.691 -9.874 1.00 44.44 83 PRO A O 1
ATOM 662 N N . GLU A 1 84 ? 13.036 18.655 -9.762 1.00 51.91 84 GLU A N 1
ATOM 663 C CA . GLU A 1 84 ? 13.425 19.126 -11.090 1.00 51.91 84 GLU A CA 1
ATOM 664 C C . GLU A 1 84 ? 14.614 20.081 -10.933 1.00 51.91 84 GLU A C 1
ATOM 666 O O . GLU A 1 84 ? 14.649 20.877 -9.994 1.00 51.91 84 GLU A O 1
ATOM 671 N N . THR A 1 85 ? 15.511 20.048 -11.921 1.00 51.16 85 THR A N 1
ATOM 672 C CA . THR A 1 85 ? 16.660 20.946 -12.157 1.00 51.16 85 THR A CA 1
ATOM 673 C C . THR A 1 85 ? 18.008 20.490 -11.597 1.00 51.16 85 THR A C 1
ATOM 675 O O . THR A 1 85 ? 18.481 21.032 -10.611 1.00 51.16 85 THR A O 1
ATOM 678 N N . GLU A 1 86 ? 18.681 19.595 -12.327 1.00 40.88 86 GLU A N 1
ATOM 679 C CA . GLU A 1 86 ? 20.104 19.762 -12.680 1.00 40.88 86 GLU A CA 1
ATOM 680 C C . GLU A 1 86 ? 20.313 19.250 -14.116 1.00 40.88 86 GLU A C 1
ATOM 682 O O . GLU A 1 86 ? 20.723 18.119 -14.364 1.00 40.88 86 GLU A O 1
ATOM 687 N N . ALA A 1 87 ? 19.945 20.089 -15.083 1.00 40.69 87 ALA A N 1
ATOM 688 C CA . ALA A 1 87 ? 20.395 19.987 -16.466 1.00 40.69 87 ALA A CA 1
ATOM 689 C C . ALA A 1 87 ? 20.563 21.410 -17.012 1.00 40.69 87 ALA A C 1
ATOM 691 O O . ALA A 1 87 ? 19.646 21.974 -17.609 1.00 40.69 87 ALA A O 1
ATOM 692 N N . SER A 1 88 ? 21.717 22.014 -16.732 1.00 37.09 88 SER A N 1
ATOM 69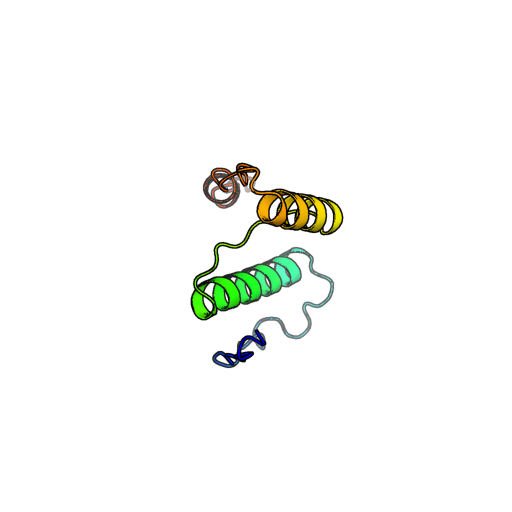3 C CA . SER A 1 88 ? 22.360 23.087 -17.505 1.00 37.09 88 SER A CA 1
ATOM 694 C C . SER A 1 88 ? 23.822 23.179 -17.094 1.00 37.09 88 SER A C 1
ATOM 696 O O . SER A 1 88 ? 24.071 23.177 -15.869 1.00 37.09 88 SER A O 1
#

Radius of gyration: 17.98 Å; chains: 1; bounding box: 39×39×45 Å

Secondary structure (DSSP, 8-state):
-PPPP-----PPP--GGGTT-TT-HHHHHHHHHHHHHHHHHHH-PPP----HHHHHHHHHHHHTT---------THHHHTS-------

Sequence (88 aa):
WPKRIQIHIGKPLDFSRYDGLAGHRFVERSIADEVMYNLMELSGQEYVDIYAARAKELADAERAGATVAVPRQEQARDAARTPETEAS

Foldseek 3Di:
DDDDDDDFDDDDDDPVVCPPVPPPPVSVVVVVVVVQVRCCVRVVPDDAPDDPVVVVVCVVCVVVVHDDDRPDPPPVVPVVDDDDDDDD

pLDDT: mean 74.4, std 18.83, range [36.38, 96.75]